Protein AF-A0A3R7RAS9-F1 (afdb_monomer_lite)

Secondary structure (DSSP, 8-state):
---S---TTHHHHHHHHHHHHHHHHHH-GGG--GGGGGGHHHHSSHHHHHHHHHHHHHHHHHS-TTSHHHHHHHHHHHHHHHHHHHHHTT------HHHHHHHHHHHTT-GGGGGGHHHHHSPPSS--HHHHHHHHHHHHHHHTT--PPPHHHHHHHHHHHHHT-

pLDDT: mean 81.03, std 13.89, range [26.84, 95.44]

Foldseek 3Di:
DPPDDDDDDVCLVVVVVVLVVVLVLLVDVVPHDPVCVVCCVQSVDPQSSVLVSQLSVLVNQLSPCPDPVSNLVSLVSNLVSVQSNCVVVVNPDRADSLLVVLVVCLVVVPLCVVVVVVSLPDDDPDHDLLSVLVSVVSVVCSVVVHRDDDPVNSVVSSVVSVVVD

Sequence (165 aa):
MLFKEYTVKNESFLANIKLKWLIDQVSKTDEMDKSLYNLKPLTDNKKTKKYLLNLLNDFSKIMNFSEKKDFLENFKKFNYNFNKIINLLNKNIRTSFKFQILYFFYINKFYEIKNYKEFISKPEKKIDTTESVFIEIFLKKCSLNITKISKVHYLFSLIKGLIKK

Radius of gyration: 17.56 Å; chains: 1; bounding box: 40×37×45 Å

Structure (mmCIF, N/CA/C/O backbone):
data_AF-A0A3R7RAS9-F1
#
_entry.id   AF-A0A3R7RAS9-F1
#
loop_
_atom_site.group_PDB
_atom_site.id
_atom_site.type_symbol
_atom_site.label_atom_id
_atom_site.label_alt_id
_atom_site.label_comp_id
_atom_site.label_asym_id
_atom_site.label_entity_id
_atom_site.label_seq_id
_atom_site.pdbx_PDB_ins_code
_atom_site.Cartn_x
_atom_site.Cartn_y
_atom_site.Cartn_z
_atom_site.occupancy
_atom_site.B_iso_or_equiv
_atom_site.auth_seq_id
_atom_site.auth_comp_id
_atom_site.auth_asym_id
_atom_site.auth_atom_id
_atom_site.pdbx_PDB_model_num
ATOM 1 N N . MET A 1 1 ? -4.607 -14.769 -6.169 1.00 32.88 1 MET A N 1
ATOM 2 C CA . MET A 1 1 ? -4.670 -15.075 -4.722 1.00 32.88 1 MET A CA 1
ATOM 3 C C . MET A 1 1 ? -3.326 -15.694 -4.325 1.00 32.88 1 MET A C 1
ATOM 5 O O . MET A 1 1 ? -3.220 -16.903 -4.270 1.00 32.88 1 MET A O 1
ATOM 9 N N . LEU A 1 2 ? -2.271 -14.878 -4.184 1.00 26.84 2 LEU A N 1
ATOM 10 C CA . LEU A 1 2 ? -0.861 -15.334 -4.218 1.00 26.84 2 LEU A CA 1
ATOM 11 C C . LEU A 1 2 ? -0.142 -15.356 -2.853 1.00 26.84 2 LEU A C 1
ATOM 13 O O . LEU A 1 2 ? 1.042 -15.657 -2.801 1.00 26.84 2 LEU A O 1
ATOM 17 N N . PHE A 1 3 ? -0.835 -15.036 -1.757 1.00 36.25 3 PHE A N 1
ATOM 18 C CA . PHE A 1 3 ? -0.187 -14.750 -0.466 1.00 36.25 3 PHE A CA 1
ATOM 19 C C . PHE A 1 3 ? -0.852 -15.433 0.731 1.00 36.25 3 PHE A C 1
ATOM 21 O O . PHE A 1 3 ? -0.831 -14.882 1.827 1.00 36.25 3 PHE A O 1
ATOM 28 N N . LYS A 1 4 ? -1.547 -16.564 0.543 1.00 34.59 4 LYS A N 1
ATOM 29 C CA . LYS A 1 4 ? -2.393 -17.070 1.630 1.00 34.59 4 LYS A CA 1
ATOM 30 C C . LYS A 1 4 ? -1.705 -17.992 2.633 1.00 34.59 4 LYS A C 1
ATOM 32 O O . LYS A 1 4 ? -2.139 -17.980 3.777 1.00 34.59 4 LYS A O 1
ATOM 37 N N . GLU A 1 5 ? -0.675 -18.747 2.280 1.00 46.53 5 GLU A N 1
ATOM 38 C CA . GLU A 1 5 ? -0.102 -19.751 3.188 1.00 46.53 5 GLU A CA 1
ATOM 39 C C . GLU A 1 5 ? 1.379 -19.945 2.840 1.00 46.53 5 GLU A C 1
ATOM 41 O O . GLU A 1 5 ? 1.632 -20.191 1.671 1.00 46.53 5 GLU A O 1
ATOM 46 N N . TYR A 1 6 ? 2.326 -19.753 3.780 1.00 36.62 6 TYR A N 1
ATOM 47 C CA . TYR A 1 6 ? 3.574 -20.540 3.965 1.00 36.62 6 TYR A CA 1
ATOM 48 C C . TYR A 1 6 ? 4.571 -19.891 4.965 1.00 36.62 6 TYR A C 1
ATOM 50 O O . TYR A 1 6 ? 5.548 -19.294 4.568 1.00 36.62 6 TYR A O 1
ATOM 58 N N . THR A 1 7 ? 4.365 -20.098 6.272 1.00 36.38 7 THR A N 1
ATOM 59 C CA . THR A 1 7 ? 5.326 -20.079 7.418 1.00 36.38 7 THR A CA 1
ATOM 60 C C . THR A 1 7 ? 6.733 -19.401 7.368 1.00 36.38 7 THR A C 1
ATOM 62 O O . THR A 1 7 ? 7.560 -19.549 6.474 1.00 36.38 7 THR A O 1
ATOM 65 N N . VAL A 1 8 ? 7.119 -18.898 8.551 1.00 48.00 8 VAL A N 1
ATOM 66 C CA . VAL A 1 8 ? 7.678 -17.567 8.885 1.00 48.00 8 VAL A CA 1
ATOM 67 C C . VAL A 1 8 ? 9.204 -17.334 8.707 1.00 48.00 8 VAL A C 1
ATOM 69 O O . VAL A 1 8 ? 9.663 -16.217 8.920 1.00 48.00 8 VAL A O 1
ATOM 72 N N . LYS A 1 9 ? 10.034 -18.306 8.290 1.00 45.69 9 LYS A N 1
ATOM 73 C CA . LYS A 1 9 ? 11.501 -18.071 8.102 1.00 45.69 9 LYS A CA 1
ATOM 74 C C . LYS A 1 9 ? 11.997 -18.123 6.653 1.00 45.69 9 LYS A C 1
ATOM 76 O O . LYS A 1 9 ? 12.869 -17.338 6.292 1.00 45.69 9 LYS A O 1
ATOM 81 N N . ASN A 1 10 ? 11.406 -18.967 5.806 1.00 50.19 10 ASN A N 1
ATOM 82 C CA . ASN A 1 10 ? 11.745 -19.026 4.377 1.00 50.19 10 ASN A CA 1
ATOM 83 C C . ASN A 1 10 ? 11.077 -17.906 3.557 1.00 50.19 10 ASN A C 1
ATOM 85 O O . ASN A 1 10 ? 11.509 -17.623 2.439 1.00 50.19 10 ASN A O 1
ATOM 89 N N . GLU A 1 11 ? 10.063 -17.228 4.110 1.00 63.44 11 GLU A N 1
ATOM 90 C CA . GLU A 1 11 ? 9.352 -16.148 3.417 1.00 63.44 11 GLU A CA 1
ATOM 91 C C . GLU A 1 11 ? 10.209 -14.910 3.192 1.00 63.44 11 GLU A C 1
ATOM 93 O O . GLU A 1 11 ? 10.127 -14.345 2.113 1.00 63.44 11 GLU A O 1
ATOM 98 N N . SER A 1 12 ? 11.047 -14.490 4.146 1.00 67.75 12 SER A N 1
ATOM 99 C CA . SER A 1 12 ? 11.834 -13.255 3.980 1.00 67.75 12 SER A CA 1
ATOM 100 C C . SER A 1 12 ? 12.845 -13.385 2.839 1.00 67.75 12 SER A C 1
ATOM 102 O O . SER A 1 12 ? 12.907 -12.537 1.948 1.00 67.75 12 SER A O 1
ATOM 104 N N . PHE A 1 13 ? 13.572 -14.505 2.794 1.00 73.12 13 PHE A N 1
ATOM 105 C CA . PHE A 1 13 ? 14.500 -14.798 1.704 1.00 73.12 13 PHE A CA 1
ATOM 106 C C . PHE A 1 13 ? 13.780 -14.896 0.353 1.00 73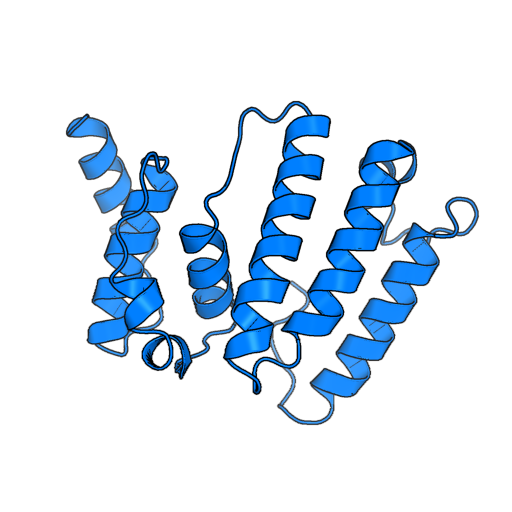.12 13 PHE A C 1
ATOM 108 O O . PHE A 1 13 ? 14.173 -14.237 -0.610 1.00 73.12 13 PHE A O 1
ATOM 115 N N . LEU A 1 14 ? 12.683 -15.657 0.286 1.00 79.81 14 LEU A N 1
ATOM 116 C CA . LEU A 1 14 ? 11.907 -15.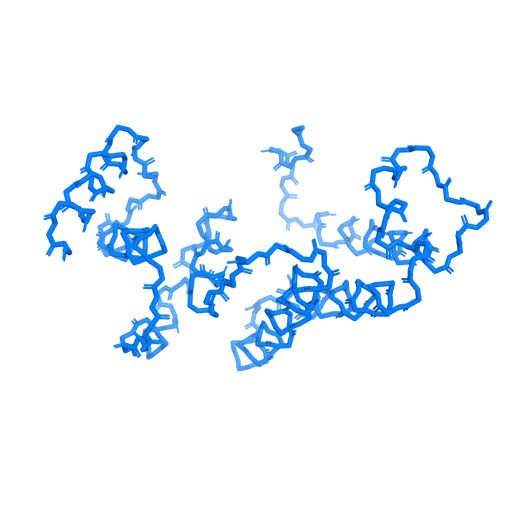801 -0.944 1.00 79.81 14 LEU A CA 1
ATOM 117 C C . LEU A 1 14 ? 11.262 -14.477 -1.383 1.00 79.81 14 LEU A C 1
ATOM 119 O O . LEU A 1 14 ? 11.212 -14.184 -2.575 1.00 79.81 14 LEU A O 1
ATOM 123 N N . ALA A 1 15 ? 10.781 -13.666 -0.444 1.00 78.88 15 ALA A N 1
ATOM 124 C CA . ALA A 1 15 ? 10.219 -12.351 -0.715 1.00 78.88 15 ALA A CA 1
ATOM 125 C C . ALA A 1 15 ? 11.295 -11.396 -1.245 1.00 78.88 15 ALA A C 1
ATOM 127 O O . ALA A 1 15 ? 11.031 -10.673 -2.202 1.00 78.88 15 ALA A O 1
ATOM 128 N N . ASN A 1 16 ? 12.518 -11.453 -0.711 1.00 82.31 16 ASN A N 1
ATOM 129 C CA . ASN A 1 16 ? 13.656 -10.691 -1.226 1.00 82.31 16 ASN A CA 1
ATOM 130 C C . ASN A 1 16 ? 14.045 -11.128 -2.646 1.00 82.31 16 ASN A C 1
ATOM 132 O O . ASN A 1 16 ? 14.273 -10.269 -3.497 1.00 82.31 16 ASN A O 1
ATOM 136 N N . ILE A 1 17 ? 14.054 -12.435 -2.940 1.00 87.12 17 ILE A N 1
ATOM 137 C CA . ILE A 1 17 ? 14.270 -12.943 -4.307 1.00 87.12 17 ILE A CA 1
ATOM 138 C C . ILE A 1 17 ? 13.179 -12.433 -5.248 1.00 87.12 17 ILE A C 1
ATOM 140 O O . ILE A 1 17 ? 13.486 -11.886 -6.304 1.00 87.12 17 ILE A O 1
ATOM 144 N N . LYS A 1 18 ? 11.905 -12.581 -4.866 1.00 88.88 18 LYS A N 1
ATOM 145 C CA . LYS A 1 18 ? 10.763 -12.137 -5.678 1.00 88.88 18 LYS A CA 1
ATOM 146 C C . LYS A 1 18 ? 10.789 -10.630 -5.920 1.00 88.88 18 LYS A C 1
ATOM 148 O O . LYS A 1 18 ? 10.485 -10.191 -7.024 1.00 88.88 18 LYS A O 1
ATOM 153 N N . LEU A 1 19 ? 11.167 -9.846 -4.913 1.00 89.94 19 LEU A N 1
ATOM 154 C CA . LEU A 1 19 ? 11.292 -8.399 -5.030 1.00 89.94 19 LEU A CA 1
ATOM 155 C C . LEU A 1 19 ? 12.439 -8.008 -5.961 1.00 89.94 19 LEU A C 1
ATOM 157 O O . LEU A 1 19 ? 12.244 -7.160 -6.826 1.00 89.94 19 LEU A O 1
ATOM 161 N N . LYS A 1 20 ? 13.605 -8.652 -5.826 1.00 90.75 20 LYS A N 1
ATOM 162 C CA . LYS A 1 20 ? 14.739 -8.445 -6.732 1.00 90.75 20 LYS A CA 1
ATOM 163 C C . LYS A 1 20 ? 14.356 -8.776 -8.172 1.00 90.75 20 LYS A C 1
ATOM 165 O O . LYS A 1 20 ? 14.540 -7.944 -9.051 1.00 90.75 20 LYS A O 1
ATOM 170 N N . TRP A 1 21 ? 13.735 -9.935 -8.385 1.00 92.44 21 TRP A N 1
ATOM 171 C CA . TRP A 1 21 ? 13.220 -10.330 -9.693 1.00 92.44 21 TRP A CA 1
ATOM 172 C C . TRP A 1 21 ? 12.242 -9.288 -10.250 1.00 92.44 21 TRP A C 1
ATOM 174 O O . TRP A 1 21 ? 12.389 -8.862 -11.388 1.00 92.44 21 TRP A O 1
ATOM 184 N N . LEU A 1 22 ? 11.295 -8.797 -9.445 1.00 91.62 22 LEU A N 1
ATOM 185 C CA . LEU A 1 22 ? 10.349 -7.768 -9.883 1.00 91.62 22 LEU A CA 1
ATOM 186 C C . LEU A 1 22 ? 11.041 -6.443 -10.250 1.00 91.62 22 LEU A C 1
ATOM 188 O O . LEU A 1 22 ? 10.655 -5.804 -11.227 1.00 91.62 22 LEU A O 1
ATOM 192 N N . ILE A 1 23 ? 12.066 -6.031 -9.498 1.00 92.62 23 ILE A N 1
ATOM 193 C CA . ILE A 1 23 ? 12.879 -4.849 -9.821 1.00 92.62 23 ILE A CA 1
ATOM 194 C C . ILE A 1 23 ? 13.586 -5.037 -11.167 1.00 92.62 23 ILE A C 1
ATOM 196 O O . ILE A 1 23 ? 13.559 -4.120 -11.992 1.00 92.62 23 ILE A O 1
ATOM 200 N N . ASP A 1 24 ? 14.167 -6.212 -11.415 1.00 91.62 24 ASP A N 1
ATOM 201 C CA . ASP A 1 24 ? 14.841 -6.528 -12.678 1.00 91.62 24 ASP A CA 1
ATOM 202 C C . ASP A 1 24 ? 13.856 -6.467 -13.858 1.00 91.62 24 ASP A C 1
ATOM 204 O O . ASP A 1 24 ? 14.135 -5.817 -14.868 1.00 91.62 24 ASP A O 1
ATOM 208 N N . GLN A 1 25 ? 12.665 -7.050 -13.690 1.00 91.31 25 GLN A N 1
ATOM 209 C CA . GLN A 1 25 ? 11.589 -7.047 -14.688 1.00 91.31 25 GLN A CA 1
ATOM 210 C C . GLN A 1 25 ? 11.080 -5.634 -15.007 1.00 91.31 25 GLN A C 1
ATOM 212 O O . GLN A 1 25 ? 10.899 -5.275 -16.166 1.00 9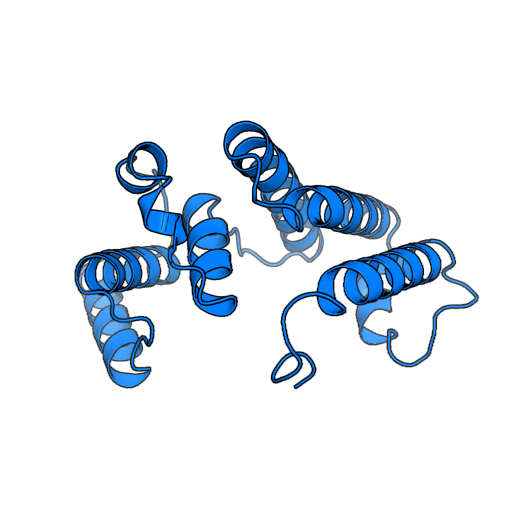1.31 25 GLN A O 1
ATOM 217 N N . VAL A 1 26 ? 10.889 -4.790 -13.991 1.00 90.94 26 VAL A N 1
ATOM 218 C CA . VAL A 1 26 ? 10.479 -3.389 -14.194 1.00 90.94 26 VAL A CA 1
ATOM 219 C C . VAL A 1 26 ? 11.602 -2.572 -14.845 1.00 90.94 26 VAL A C 1
ATOM 221 O O . VAL A 1 26 ? 11.337 -1.644 -15.617 1.00 90.94 26 VAL A O 1
ATOM 224 N N . SER A 1 27 ? 12.862 -2.897 -14.550 1.00 88.06 27 SER A N 1
ATOM 225 C CA . SER A 1 27 ? 14.029 -2.192 -15.088 1.00 88.06 27 SER A CA 1
ATOM 226 C C . SER A 1 27 ? 14.243 -2.485 -16.574 1.00 88.06 27 SER A C 1
ATOM 228 O O . SER A 1 27 ? 14.519 -1.546 -17.328 1.00 88.06 27 SER A O 1
ATOM 230 N N . LYS A 1 28 ? 14.031 -3.732 -17.011 1.00 83.62 28 LYS A N 1
ATOM 231 C CA . LYS A 1 28 ? 14.214 -4.195 -18.396 1.00 83.62 28 LYS A CA 1
ATOM 232 C C . LYS A 1 28 ? 12.869 -4.363 -19.113 1.00 83.62 28 LYS A C 1
ATOM 234 O O . LYS A 1 28 ? 12.259 -5.424 -19.080 1.00 83.62 28 LYS A O 1
ATOM 239 N N . THR A 1 29 ? 12.397 -3.307 -19.771 1.00 66.25 29 THR A N 1
ATOM 240 C CA . THR A 1 29 ? 11.076 -3.287 -20.433 1.00 66.25 29 THR A CA 1
ATOM 241 C C . THR A 1 29 ? 10.950 -4.265 -21.600 1.00 66.25 29 THR A C 1
ATOM 243 O O . THR A 1 29 ? 9.859 -4.776 -21.840 1.00 66.25 29 THR A O 1
ATOM 246 N N . ASP A 1 30 ? 12.055 -4.565 -22.279 1.00 71.38 30 ASP A N 1
ATOM 247 C CA . ASP A 1 30 ? 12.049 -5.357 -23.516 1.00 71.38 30 ASP A CA 1
ATOM 248 C C . ASP A 1 30 ? 11.975 -6.872 -23.244 1.00 71.38 30 ASP A C 1
ATOM 250 O O . ASP A 1 30 ? 11.611 -7.654 -24.117 1.00 71.38 30 ASP A O 1
ATOM 254 N N . GLU A 1 31 ? 12.251 -7.280 -22.002 1.00 75.88 31 GLU A N 1
ATOM 255 C CA . GLU A 1 31 ? 12.298 -8.675 -21.544 1.00 75.88 31 GLU A CA 1
ATOM 256 C C . GLU A 1 31 ? 11.229 -8.972 -20.482 1.00 75.88 31 GLU A C 1
ATOM 258 O O . GLU A 1 31 ? 11.322 -9.971 -19.766 1.00 75.88 31 GLU A O 1
ATOM 263 N N . MET A 1 32 ? 10.224 -8.098 -20.336 1.00 85.50 32 MET A N 1
ATOM 264 C CA . MET A 1 32 ? 9.249 -8.256 -19.262 1.00 85.50 32 MET A CA 1
ATOM 265 C C . MET A 1 32 ? 8.451 -9.553 -19.431 1.00 85.50 32 MET A C 1
ATOM 267 O O . MET A 1 32 ? 7.882 -9.837 -20.489 1.00 85.50 32 MET A O 1
ATOM 271 N N . ASP A 1 33 ? 8.378 -10.323 -18.354 1.00 88.94 33 ASP A N 1
ATOM 272 C CA . ASP A 1 33 ? 7.621 -11.559 -18.272 1.00 88.94 33 ASP A CA 1
ATOM 273 C C . ASP A 1 33 ? 6.128 -11.295 -18.530 1.00 88.94 33 ASP A C 1
ATOM 275 O O . ASP A 1 33 ? 5.551 -10.299 -18.075 1.00 88.94 33 ASP A O 1
ATOM 279 N N . LYS A 1 34 ? 5.476 -12.213 -19.254 1.00 88.25 34 LYS A N 1
ATOM 280 C CA . LYS A 1 34 ? 4.053 -12.112 -19.624 1.00 88.25 34 LYS A CA 1
ATOM 281 C C . LYS A 1 34 ? 3.138 -11.944 -18.411 1.00 88.25 34 LYS A C 1
ATOM 283 O O . LYS A 1 34 ? 2.127 -11.247 -18.503 1.00 88.25 34 LYS A O 1
ATOM 288 N N . SER A 1 35 ? 3.493 -12.539 -17.273 1.00 87.94 35 SER A N 1
ATOM 289 C CA . SER A 1 35 ? 2.736 -12.426 -16.020 1.00 87.94 35 SER A CA 1
ATOM 290 C C . SER A 1 35 ? 2.675 -10.999 -15.460 1.00 87.94 35 SER A C 1
ATOM 292 O O . SER A 1 35 ? 1.775 -10.691 -14.677 1.00 87.94 35 SER A O 1
ATOM 294 N N . LEU A 1 36 ? 3.579 -10.116 -15.897 1.00 88.94 36 LEU A N 1
ATOM 295 C CA . LEU A 1 36 ? 3.683 -8.722 -15.465 1.00 88.94 36 LEU A CA 1
ATOM 296 C C . LEU A 1 36 ? 3.152 -7.727 -16.504 1.00 88.94 36 LEU A C 1
ATOM 298 O O . LEU A 1 36 ? 3.310 -6.520 -16.341 1.00 88.94 36 LEU A O 1
ATOM 302 N N . TYR A 1 37 ? 2.490 -8.182 -17.572 1.00 89.06 37 TYR A N 1
ATOM 303 C CA . TYR A 1 37 ? 1.989 -7.288 -18.629 1.00 89.06 37 TYR A CA 1
ATOM 304 C C . TYR A 1 37 ? 0.963 -6.260 -18.146 1.00 89.06 37 TYR A C 1
ATOM 306 O O . TYR A 1 37 ? 0.849 -5.181 -18.723 1.00 89.06 37 TYR A O 1
ATOM 314 N N . ASN A 1 38 ? 0.277 -6.537 -17.043 1.00 87.38 38 ASN A N 1
ATOM 315 C CA . ASN A 1 38 ? -0.572 -5.571 -16.350 1.00 87.38 38 ASN A CA 1
ATOM 316 C C . ASN A 1 38 ? 0.201 -4.362 -15.781 1.00 87.38 38 ASN A C 1
ATOM 318 O O . ASN A 1 38 ? -0.416 -3.336 -15.493 1.00 87.38 38 ASN A O 1
ATOM 322 N N . LEU A 1 39 ? 1.527 -4.453 -15.638 1.00 88.88 39 LEU A N 1
ATOM 323 C CA . LEU A 1 39 ? 2.398 -3.345 -15.248 1.00 88.88 39 LEU A CA 1
ATOM 324 C C . LEU A 1 39 ? 2.866 -2.497 -16.438 1.00 88.88 39 LEU A C 1
ATOM 326 O O . LEU A 1 39 ? 3.366 -1.402 -16.187 1.00 88.88 39 LEU A O 1
ATOM 330 N N . LYS A 1 40 ? 2.658 -2.919 -17.699 1.00 88.62 40 LYS A N 1
ATOM 331 C CA . LYS A 1 40 ? 3.081 -2.153 -18.895 1.00 88.62 40 LYS A CA 1
ATOM 332 C C . LYS A 1 40 ? 2.699 -0.671 -18.848 1.00 88.62 40 LYS A C 1
ATOM 334 O O . LYS A 1 40 ? 3.584 0.166 -19.007 1.00 88.62 40 LYS A O 1
ATOM 339 N N . PRO A 1 41 ? 1.452 -0.296 -18.491 1.00 87.62 41 PRO A N 1
ATOM 340 C CA . PRO A 1 41 ? 1.076 1.117 -18.401 1.00 87.62 41 PRO A CA 1
ATOM 341 C C . PRO A 1 41 ? 1.941 1.932 -17.425 1.00 87.62 41 PRO A C 1
ATOM 343 O O . PRO A 1 41 ? 2.102 3.139 -17.589 1.00 87.62 41 PRO A O 1
ATOM 346 N N . LEU A 1 42 ? 2.498 1.281 -16.397 1.00 89.75 42 LEU A N 1
ATOM 347 C CA . LEU A 1 42 ? 3.405 1.893 -15.430 1.00 89.75 42 LEU A CA 1
ATOM 348 C C . LEU A 1 42 ? 4.856 1.902 -15.913 1.00 89.75 42 LEU A C 1
ATOM 350 O O . LEU A 1 42 ? 5.578 2.845 -15.586 1.00 89.75 42 LEU A O 1
ATOM 354 N N . THR A 1 43 ? 5.295 0.876 -16.642 1.00 90.44 43 THR A N 1
ATOM 355 C CA . THR A 1 43 ? 6.689 0.725 -17.084 1.00 90.44 43 THR A CA 1
ATOM 356 C C . THR A 1 43 ? 7.000 1.483 -18.370 1.00 90.44 43 THR A C 1
ATOM 358 O O . THR A 1 43 ? 8.121 1.968 -18.518 1.00 90.44 43 THR A O 1
ATOM 361 N N . ASP A 1 44 ? 6.022 1.637 -19.264 1.00 89.00 44 ASP A N 1
ATOM 362 C CA . ASP A 1 44 ? 6.200 2.291 -20.568 1.00 89.00 44 ASP A CA 1
ATOM 363 C C . ASP A 1 44 ? 6.355 3.813 -20.416 1.00 89.00 44 ASP A C 1
ATOM 365 O O . ASP A 1 44 ? 7.052 4.477 -21.185 1.00 89.00 44 ASP A O 1
ATOM 369 N N . ASN A 1 45 ? 5.765 4.390 -19.366 1.00 90.44 45 ASN A N 1
ATOM 370 C CA . ASN A 1 45 ? 5.966 5.790 -19.021 1.00 90.44 45 ASN A CA 1
ATOM 371 C C . ASN A 1 45 ? 7.182 5.967 -18.092 1.00 90.44 45 ASN A C 1
ATOM 373 O O . ASN A 1 45 ? 7.225 5.495 -16.955 1.00 90.44 45 ASN A O 1
ATOM 377 N N . LYS A 1 46 ? 8.174 6.742 -18.554 1.00 91.56 46 LYS A N 1
ATOM 378 C CA . LYS A 1 46 ? 9.442 6.984 -17.838 1.00 91.56 46 LYS A CA 1
ATOM 379 C C . LYS A 1 46 ? 9.259 7.534 -16.416 1.00 91.56 46 LYS A C 1
ATOM 381 O O . LYS A 1 46 ? 10.027 7.183 -15.518 1.00 91.56 46 LYS A O 1
ATOM 386 N N . LYS A 1 47 ? 8.267 8.406 -16.188 1.00 93.50 47 LYS A N 1
ATOM 387 C CA . LYS A 1 47 ? 8.016 9.004 -14.865 1.00 93.50 47 LYS A CA 1
ATOM 388 C C . LYS A 1 47 ? 7.395 7.983 -13.914 1.00 93.50 47 LYS A C 1
ATOM 390 O O . LYS A 1 47 ? 7.885 7.840 -12.796 1.00 93.50 47 LYS A O 1
ATOM 395 N N . THR A 1 48 ? 6.359 7.263 -14.343 1.00 92.75 48 THR A N 1
ATOM 396 C CA . THR A 1 48 ? 5.725 6.223 -13.513 1.00 92.75 48 THR A CA 1
ATOM 397 C C . THR A 1 48 ? 6.681 5.069 -13.239 1.00 92.75 48 THR A C 1
ATOM 399 O O . THR A 1 48 ? 6.750 4.633 -12.094 1.00 92.75 48 THR A O 1
ATOM 402 N N . LYS A 1 49 ? 7.502 4.661 -14.218 1.00 93.69 49 LYS A N 1
ATOM 403 C CA . LYS A 1 49 ? 8.544 3.637 -14.047 1.00 93.69 49 LYS A CA 1
ATOM 404 C C . LYS A 1 49 ? 9.542 4.022 -12.960 1.00 93.69 49 LYS A C 1
ATOM 406 O O . LYS A 1 49 ? 9.821 3.221 -12.072 1.00 93.69 49 LYS A O 1
ATOM 411 N N . LYS A 1 50 ? 10.030 5.269 -12.972 1.00 95.25 50 LYS A N 1
ATOM 412 C CA . LYS A 1 50 ? 10.920 5.791 -11.920 1.00 95.25 50 LYS A CA 1
ATOM 413 C C . LYS A 1 50 ? 10.279 5.688 -10.534 1.00 95.25 50 LYS A C 1
ATOM 415 O O . LYS A 1 50 ? 10.919 5.220 -9.596 1.00 95.25 50 LYS A O 1
ATOM 420 N N . TYR A 1 51 ? 9.027 6.122 -10.394 1.00 95.44 51 TYR A N 1
ATOM 421 C CA . TYR A 1 51 ? 8.332 6.048 -9.108 1.00 95.44 51 TYR A CA 1
ATOM 422 C C . TYR A 1 51 ? 8.021 4.609 -8.684 1.00 95.44 51 TYR A C 1
ATOM 424 O O . TYR A 1 51 ? 8.091 4.322 -7.494 1.00 95.44 51 TYR A O 1
ATOM 432 N N . LEU A 1 52 ? 7.739 3.704 -9.626 1.00 94.75 52 LEU A N 1
ATOM 433 C CA . LEU A 1 52 ? 7.536 2.280 -9.355 1.00 94.75 52 LEU A CA 1
ATOM 434 C C . LEU A 1 52 ? 8.818 1.621 -8.833 1.00 94.75 52 LEU A C 1
ATOM 436 O O . LEU A 1 52 ? 8.771 0.941 -7.816 1.00 94.75 52 LEU A O 1
ATOM 440 N N . LEU A 1 53 ? 9.968 1.878 -9.460 1.00 94.75 53 LEU A N 1
ATOM 441 C CA . LEU A 1 53 ? 11.259 1.383 -8.967 1.00 94.75 53 LEU A CA 1
ATOM 442 C C . LEU A 1 53 ? 11.574 1.918 -7.566 1.00 94.75 53 LEU A C 1
ATOM 444 O O . LEU A 1 53 ? 11.959 1.154 -6.684 1.00 94.75 53 LEU A O 1
ATOM 448 N N . ASN A 1 54 ? 11.345 3.212 -7.328 1.00 95.19 54 ASN A N 1
ATOM 449 C CA . ASN A 1 54 ? 11.505 3.789 -5.994 1.00 95.19 54 ASN A CA 1
ATOM 450 C C . ASN A 1 54 ? 10.558 3.143 -4.973 1.00 95.19 54 ASN A C 1
ATOM 452 O O . ASN A 1 54 ? 10.981 2.854 -3.860 1.00 95.19 54 ASN A O 1
ATOM 456 N N . LEU A 1 55 ? 9.306 2.876 -5.354 1.00 94.12 55 LEU A N 1
ATOM 457 C CA . LEU A 1 55 ? 8.326 2.209 -4.500 1.00 94.12 55 LEU A CA 1
ATOM 458 C C . LEU A 1 55 ? 8.789 0.799 -4.102 1.00 94.12 55 LEU A C 1
ATOM 460 O O . LEU A 1 55 ? 8.678 0.436 -2.934 1.00 94.12 55 LEU A O 1
ATOM 464 N N . LEU A 1 56 ? 9.330 0.021 -5.046 1.00 92.81 56 LEU A N 1
ATOM 465 C CA . LEU A 1 56 ? 9.875 -1.317 -4.785 1.00 92.81 56 LEU A CA 1
ATOM 466 C C . LEU A 1 56 ? 11.112 -1.264 -3.872 1.00 92.81 56 LEU A C 1
ATOM 468 O O . LEU A 1 56 ? 11.236 -2.072 -2.953 1.00 92.81 56 LEU A O 1
ATOM 472 N N . ASN A 1 57 ? 11.983 -0.273 -4.070 1.00 91.31 57 ASN A N 1
ATOM 473 C CA . ASN A 1 57 ? 13.147 -0.038 -3.211 1.00 91.31 57 ASN A CA 1
ATOM 474 C C . ASN A 1 57 ? 12.763 0.435 -1.801 1.00 91.31 57 ASN A C 1
ATOM 476 O O . ASN A 1 57 ? 13.445 0.118 -0.830 1.00 91.31 57 ASN A O 1
ATOM 480 N N . ASP A 1 58 ? 11.693 1.214 -1.658 1.00 90.69 58 ASP A N 1
ATOM 481 C CA . ASP A 1 58 ? 11.166 1.572 -0.341 1.00 90.69 58 ASP A CA 1
ATOM 482 C C . ASP A 1 58 ? 10.501 0.357 0.319 1.00 90.69 58 ASP A C 1
ATOM 484 O O . ASP A 1 58 ? 10.652 0.152 1.524 1.00 90.69 58 ASP A O 1
ATOM 488 N N . PHE A 1 59 ? 9.826 -0.487 -0.471 1.00 87.88 59 PHE A N 1
ATOM 489 C CA . PHE A 1 59 ? 9.210 -1.723 0.006 1.00 87.88 59 PHE A CA 1
ATOM 490 C C . PHE A 1 59 ? 10.242 -2.683 0.619 1.00 87.88 59 PHE A C 1
ATOM 492 O O . PHE A 1 59 ? 10.004 -3.235 1.695 1.00 87.88 59 PHE A O 1
ATOM 499 N N . SER A 1 60 ? 11.423 -2.824 0.004 1.00 85.25 60 SER A N 1
ATOM 500 C CA . SER A 1 60 ? 12.497 -3.680 0.536 1.00 85.25 60 SER A CA 1
ATOM 501 C C . SER A 1 60 ? 12.945 -3.265 1.941 1.00 85.25 60 SER A C 1
ATOM 503 O O . SER A 1 60 ? 13.339 -4.111 2.738 1.00 85.25 60 SER A O 1
ATOM 505 N N . LYS A 1 61 ? 12.859 -1.969 2.260 1.00 82.88 61 LYS A N 1
ATOM 506 C CA . LYS A 1 61 ? 13.271 -1.401 3.552 1.00 82.88 61 LYS A CA 1
ATOM 507 C C . LYS A 1 61 ? 12.201 -1.524 4.631 1.00 82.88 61 LYS A C 1
ATOM 509 O O . LYS A 1 61 ? 12.533 -1.488 5.808 1.00 82.88 61 LYS A O 1
ATOM 514 N N . ILE A 1 62 ? 10.928 -1.659 4.253 1.00 80.38 62 ILE A N 1
ATOM 515 C CA . ILE A 1 62 ? 9.825 -1.846 5.213 1.00 80.38 62 ILE A CA 1
ATOM 516 C C . ILE A 1 62 ? 9.484 -3.320 5.453 1.00 80.38 62 ILE A C 1
ATOM 518 O O . ILE A 1 62 ? 8.785 -3.621 6.418 1.00 80.38 62 ILE A O 1
ATOM 522 N N . MET A 1 63 ? 9.975 -4.239 4.612 1.00 70.94 63 MET A N 1
ATOM 523 C CA . MET A 1 63 ? 9.797 -5.682 4.820 1.00 70.94 63 MET A CA 1
ATOM 524 C C . MET A 1 63 ? 10.473 -6.188 6.101 1.00 70.94 63 MET A C 1
ATOM 526 O O . MET A 1 63 ? 10.022 -7.182 6.663 1.00 70.94 63 MET A O 1
ATOM 530 N N . ASN A 1 64 ? 11.502 -5.491 6.595 1.00 66.50 64 ASN A N 1
ATOM 531 C CA . ASN A 1 64 ? 12.130 -5.766 7.884 1.00 66.50 64 ASN A CA 1
ATOM 532 C C . ASN A 1 64 ? 11.657 -4.752 8.945 1.00 66.50 64 ASN A C 1
ATOM 534 O O . ASN A 1 64 ? 12.340 -3.782 9.259 1.00 66.50 64 ASN A O 1
ATOM 538 N N . PHE A 1 65 ? 10.439 -4.938 9.459 1.00 64.75 65 PHE A N 1
ATOM 539 C CA . PHE A 1 65 ? 9.755 -3.989 10.356 1.00 64.75 65 PHE A CA 1
ATOM 540 C C . PHE A 1 65 ? 10.210 -4.053 11.829 1.00 64.75 65 PHE A C 1
ATOM 542 O O . PHE A 1 65 ? 9.618 -3.381 12.677 1.00 64.75 65 PHE A O 1
ATOM 549 N N . SER A 1 66 ? 11.253 -4.830 12.148 1.00 59.94 66 SER A N 1
ATOM 550 C CA . SER A 1 66 ? 11.807 -4.948 13.505 1.00 59.94 66 SER A CA 1
ATOM 551 C C . SER A 1 66 ? 12.413 -3.637 14.026 1.00 59.94 66 SER A C 1
ATOM 553 O O . SER A 1 66 ? 12.428 -3.399 15.234 1.00 59.94 66 SER A O 1
ATOM 555 N N . GLU A 1 67 ? 12.859 -2.747 13.134 1.00 63.31 67 GLU A N 1
ATOM 556 C CA . GLU A 1 67 ? 13.441 -1.444 13.477 1.00 63.31 67 GLU A CA 1
ATOM 557 C C . GLU A 1 67 ? 12.403 -0.314 13.341 1.00 63.31 67 GLU A C 1
ATOM 559 O O . GLU A 1 67 ? 12.182 0.272 12.280 1.00 63.31 67 GLU A O 1
ATOM 564 N N . LYS A 1 68 ? 11.732 0.002 14.458 1.00 65.69 68 LYS A N 1
ATOM 565 C CA . LYS A 1 68 ? 10.545 0.884 14.506 1.00 65.69 68 LYS A CA 1
ATOM 566 C C . LYS A 1 68 ? 10.752 2.295 13.942 1.00 65.69 68 LYS A C 1
ATOM 568 O O . LYS A 1 68 ? 9.819 2.859 13.367 1.00 65.69 68 LYS A O 1
ATOM 573 N N . LYS A 1 69 ? 11.923 2.901 14.172 1.00 67.00 69 LYS A N 1
ATOM 574 C CA . LYS A 1 69 ? 12.191 4.295 13.772 1.00 67.00 69 LYS A CA 1
ATOM 575 C C . LYS A 1 69 ? 12.342 4.395 12.254 1.00 67.00 69 LYS A C 1
ATOM 577 O O . LYS A 1 69 ? 11.673 5.212 11.621 1.00 67.00 69 LYS A O 1
ATOM 582 N N . ASP A 1 70 ? 13.105 3.472 11.686 1.00 76.38 70 ASP A N 1
ATOM 583 C CA . ASP A 1 70 ? 13.369 3.399 10.254 1.00 76.38 70 ASP A CA 1
ATOM 584 C C . ASP A 1 70 ? 12.118 2.965 9.484 1.00 76.38 70 ASP A C 1
ATOM 586 O O . ASP A 1 70 ? 11.858 3.465 8.387 1.00 76.38 70 ASP A O 1
ATOM 590 N N . PHE A 1 71 ? 11.269 2.124 10.086 1.00 83.31 71 PHE A N 1
ATOM 591 C CA . PHE A 1 71 ? 10.006 1.701 9.484 1.00 83.31 71 PHE A CA 1
ATOM 592 C C . PHE A 1 71 ? 9.102 2.883 9.105 1.00 83.31 71 PHE A C 1
ATOM 594 O O . PHE A 1 71 ? 8.704 2.997 7.946 1.00 83.31 71 PHE A O 1
ATOM 601 N N . LEU A 1 72 ? 8.781 3.787 10.043 1.00 85.81 72 LEU A N 1
ATOM 602 C CA . LEU A 1 72 ? 7.852 4.894 9.763 1.00 85.81 72 LEU A CA 1
ATOM 603 C C . LEU A 1 72 ? 8.398 5.855 8.702 1.00 85.81 72 LEU A C 1
ATOM 605 O O . LEU A 1 72 ? 7.636 6.348 7.869 1.00 85.81 72 LEU A O 1
ATOM 609 N N . GLU A 1 73 ? 9.699 6.140 8.722 1.00 86.56 73 GLU A N 1
ATOM 610 C CA . GLU A 1 73 ? 10.331 7.017 7.733 1.00 86.56 73 GLU A CA 1
ATOM 611 C C . GLU A 1 73 ? 10.373 6.382 6.342 1.00 86.56 73 GLU A C 1
ATOM 613 O O . GLU A 1 73 ? 10.018 7.035 5.354 1.00 86.56 73 GLU A O 1
ATOM 618 N N . ASN A 1 74 ? 10.729 5.101 6.254 1.00 87.69 74 ASN A N 1
ATOM 619 C CA . ASN A 1 74 ? 10.713 4.359 4.996 1.00 87.69 74 ASN A CA 1
ATOM 620 C C . ASN A 1 74 ? 9.286 4.225 4.449 1.00 87.69 74 ASN A C 1
ATOM 622 O O . ASN A 1 74 ? 9.057 4.424 3.255 1.00 87.69 74 ASN A O 1
ATOM 626 N N . PHE A 1 75 ? 8.292 4.022 5.317 1.00 90.00 75 PHE A N 1
ATOM 627 C CA . PHE A 1 75 ? 6.895 3.956 4.897 1.00 90.00 75 PHE A CA 1
ATOM 628 C C . PHE A 1 75 ? 6.370 5.314 4.399 1.00 90.00 75 PHE A C 1
ATOM 630 O O . PHE A 1 75 ? 5.555 5.368 3.477 1.00 90.00 75 PHE A O 1
ATOM 637 N N . LYS A 1 76 ? 6.849 6.447 4.939 1.00 90.06 76 LYS A N 1
ATOM 638 C CA . LYS A 1 76 ? 6.509 7.773 4.381 1.00 90.06 76 LYS A CA 1
ATOM 639 C C . LYS A 1 76 ? 6.984 7.908 2.935 1.00 90.06 76 LYS A C 1
ATOM 641 O O . LYS A 1 76 ? 6.232 8.423 2.106 1.00 90.06 76 LYS A O 1
ATOM 646 N N . LYS A 1 77 ? 8.203 7.444 2.63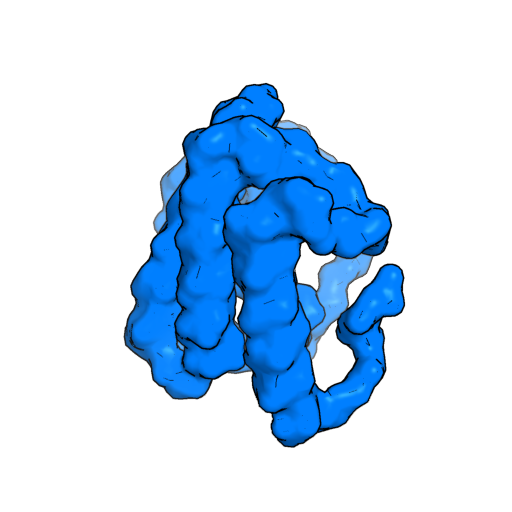4 1.00 92.88 77 LYS A N 1
ATOM 647 C CA . LYS A 1 77 ? 8.762 7.437 1.269 1.00 92.88 77 LYS A CA 1
ATOM 648 C C . LYS A 1 77 ? 7.945 6.525 0.351 1.00 92.88 77 LYS A C 1
ATOM 650 O O . LYS A 1 77 ? 7.513 6.977 -0.711 1.00 92.88 77 LYS A O 1
ATOM 655 N N . PHE A 1 78 ? 7.596 5.331 0.835 1.00 93.38 78 PHE A N 1
ATOM 656 C CA . PHE A 1 78 ? 6.694 4.410 0.142 1.00 93.38 78 PHE A CA 1
ATOM 657 C C . PHE A 1 78 ? 5.359 5.087 -0.224 1.00 93.38 78 PHE A C 1
ATOM 659 O O . PHE A 1 78 ? 4.997 5.162 -1.398 1.00 93.38 78 PHE A O 1
ATOM 666 N N . ASN A 1 79 ? 4.657 5.675 0.751 1.00 92.31 79 ASN A N 1
ATOM 667 C CA . ASN A 1 79 ? 3.367 6.335 0.518 1.00 92.31 79 ASN A CA 1
ATOM 668 C C . ASN A 1 79 ? 3.481 7.555 -0.418 1.00 92.31 79 ASN A C 1
ATOM 670 O O . ASN A 1 79 ? 2.561 7.848 -1.187 1.00 92.31 79 ASN A O 1
ATOM 674 N N . TYR A 1 80 ? 4.602 8.281 -0.375 1.00 93.69 80 TYR A N 1
ATOM 675 C CA . TYR A 1 80 ? 4.871 9.368 -1.315 1.00 93.69 80 TYR A CA 1
ATOM 676 C C . TYR A 1 80 ? 4.976 8.849 -2.754 1.00 93.69 80 TYR A C 1
ATOM 678 O O . TYR A 1 80 ? 4.276 9.353 -3.636 1.00 93.69 80 TYR A O 1
ATOM 686 N N . ASN A 1 81 ? 5.809 7.831 -2.990 1.00 94.31 81 ASN A N 1
ATOM 687 C CA . ASN A 1 81 ? 5.998 7.250 -4.319 1.00 94.31 81 ASN A CA 1
ATOM 688 C C . ASN A 1 81 ? 4.702 6.617 -4.843 1.00 94.31 81 ASN A C 1
ATOM 690 O O . ASN A 1 81 ? 4.358 6.816 -6.009 1.00 94.31 81 ASN A O 1
ATOM 694 N N . PHE A 1 82 ? 3.924 5.969 -3.972 1.00 93.00 82 PHE A N 1
ATOM 695 C CA . PHE A 1 82 ? 2.608 5.437 -4.318 1.00 93.00 82 PHE A CA 1
ATOM 696 C C . PHE A 1 82 ? 1.673 6.543 -4.818 1.00 93.00 82 PHE A C 1
ATOM 698 O O . PHE A 1 82 ? 1.164 6.474 -5.934 1.00 93.00 82 PHE A O 1
ATOM 705 N N . ASN A 1 83 ? 1.495 7.610 -4.034 1.00 91.25 83 ASN A N 1
ATOM 706 C CA . ASN A 1 83 ? 0.616 8.717 -4.415 1.00 91.25 83 ASN A CA 1
ATOM 707 C C . ASN A 1 83 ? 1.099 9.438 -5.684 1.00 91.25 83 ASN A C 1
ATOM 709 O O . ASN A 1 83 ? 0.279 9.918 -6.465 1.00 91.25 83 ASN A O 1
ATOM 713 N N . LYS A 1 84 ? 2.414 9.495 -5.937 1.00 93.56 84 LYS A N 1
ATOM 714 C CA . LYS A 1 84 ? 2.949 10.016 -7.204 1.00 93.56 84 LYS A CA 1
ATOM 715 C C . LYS A 1 84 ? 2.530 9.166 -8.400 1.00 93.56 84 LYS A C 1
ATOM 717 O O . LYS A 1 84 ? 2.143 9.742 -9.412 1.00 93.56 84 LYS A O 1
ATOM 722 N N . ILE A 1 85 ? 2.552 7.838 -8.280 1.00 92.12 85 ILE A N 1
ATOM 723 C CA . ILE A 1 85 ? 2.058 6.937 -9.332 1.00 92.12 85 ILE A CA 1
ATOM 724 C C . ILE A 1 85 ? 0.562 7.164 -9.567 1.00 92.12 85 ILE A C 1
ATOM 726 O O . ILE A 1 85 ? 0.157 7.366 -10.707 1.00 92.12 85 ILE A O 1
ATOM 730 N N . ILE A 1 86 ? -0.252 7.186 -8.507 1.00 89.25 86 ILE A N 1
ATOM 731 C CA . ILE A 1 86 ? -1.709 7.360 -8.626 1.00 89.25 86 ILE A CA 1
ATOM 732 C C . ILE A 1 86 ? -2.069 8.693 -9.297 1.00 89.25 86 ILE A C 1
ATOM 734 O O . ILE A 1 86 ? -2.875 8.703 -10.228 1.00 89.25 86 ILE A O 1
ATOM 738 N N . ASN A 1 87 ? -1.409 9.786 -8.902 1.00 89.12 87 ASN A N 1
ATOM 739 C CA . ASN A 1 87 ? -1.609 11.096 -9.521 1.00 89.12 87 ASN A CA 1
ATOM 740 C C . ASN A 1 87 ? -1.219 11.104 -11.008 1.00 89.12 87 ASN A C 1
ATOM 742 O O . ASN A 1 87 ? -1.916 11.707 -11.814 1.00 89.12 87 ASN A O 1
ATOM 746 N N . LEU A 1 88 ? -0.121 10.438 -11.386 1.00 89.56 88 LEU A N 1
ATOM 747 C CA . LEU A 1 88 ? 0.308 10.341 -12.789 1.00 89.56 88 LEU A CA 1
ATOM 748 C C . LEU A 1 88 ? -0.643 9.501 -13.648 1.00 89.56 88 LEU A C 1
ATOM 750 O O . LEU A 1 88 ? -0.712 9.708 -14.854 1.00 89.56 88 LEU A O 1
ATOM 754 N N . LEU A 1 89 ? -1.382 8.576 -13.035 1.00 86.75 89 LEU A N 1
ATOM 755 C CA . LEU A 1 89 ? -2.438 7.811 -13.695 1.00 86.75 89 LEU A CA 1
ATOM 756 C C . LEU A 1 89 ? -3.765 8.583 -13.803 1.00 86.75 89 LEU A C 1
ATOM 758 O O . LEU A 1 89 ? -4.779 7.977 -14.145 1.00 86.75 89 LEU A O 1
ATOM 762 N N . ASN A 1 90 ? -3.785 9.883 -13.476 1.00 77.31 90 ASN A N 1
ATOM 763 C CA . ASN A 1 90 ? -4.981 10.733 -13.438 1.00 77.31 90 ASN A CA 1
ATOM 764 C C . ASN A 1 90 ? -6.133 10.144 -12.610 1.00 77.31 90 ASN A C 1
ATOM 766 O O . ASN A 1 90 ? -7.308 10.430 -12.838 1.00 77.31 90 ASN A O 1
ATOM 770 N N . LYS A 1 91 ? -5.807 9.321 -11.612 1.00 72.69 91 LYS A N 1
ATOM 771 C CA . LYS A 1 91 ? -6.779 8.913 -10.608 1.00 72.69 91 LYS A CA 1
ATOM 772 C C . LYS A 1 91 ? -6.834 10.047 -9.591 1.00 72.69 91 LYS A C 1
ATOM 774 O O . LYS A 1 91 ? -5.845 10.289 -8.906 1.00 72.69 91 LYS A O 1
ATOM 779 N N . ASN A 1 92 ? -7.981 10.715 -9.456 1.00 71.06 92 ASN A N 1
ATOM 780 C CA . ASN A 1 92 ? -8.244 11.739 -8.425 1.00 71.06 92 ASN A CA 1
ATOM 781 C C . ASN A 1 92 ? -8.336 11.138 -7.005 1.00 71.06 92 ASN A C 1
ATOM 783 O O . ASN A 1 92 ? -9.131 11.562 -6.172 1.00 71.06 92 ASN A O 1
ATOM 787 N N . ILE A 1 93 ? -7.542 10.106 -6.739 1.00 74.81 93 ILE A N 1
ATOM 788 C CA . ILE A 1 93 ? -7.513 9.344 -5.505 1.00 74.81 93 ILE A CA 1
ATOM 789 C C . ILE A 1 93 ? -6.165 9.641 -4.864 1.00 74.81 93 ILE A C 1
ATOM 791 O O . ILE A 1 93 ? -5.119 9.433 -5.470 1.00 74.81 93 ILE A O 1
ATOM 795 N N . ARG A 1 94 ? -6.176 10.115 -3.623 1.00 79.94 94 ARG A N 1
ATOM 796 C CA . ARG A 1 94 ? -4.969 10.276 -2.815 1.00 79.94 94 ARG A CA 1
ATOM 797 C C . ARG A 1 94 ? -5.181 9.515 -1.528 1.00 79.94 94 ARG A C 1
ATOM 799 O O . ARG A 1 94 ? -6.178 9.760 -0.859 1.00 79.94 94 ARG A O 1
ATOM 806 N N . THR A 1 95 ? -4.241 8.644 -1.184 1.00 85.25 95 THR A N 1
ATOM 807 C CA . THR A 1 95 ? -4.333 7.879 0.055 1.00 85.25 95 THR A CA 1
ATOM 808 C C . THR A 1 95 ? -3.523 8.512 1.171 1.00 85.25 95 THR A C 1
ATOM 810 O O . THR A 1 95 ? -2.383 8.948 0.945 1.00 85.25 95 THR A O 1
ATOM 813 N N . SER A 1 96 ? -4.085 8.551 2.378 1.00 88.44 96 SER A N 1
ATOM 814 C CA . SER A 1 96 ? -3.382 9.082 3.543 1.00 88.44 96 SER A CA 1
ATOM 815 C C . SER A 1 96 ? -2.276 8.140 4.026 1.00 88.44 96 SER A C 1
ATOM 817 O O . SER A 1 96 ? -2.323 6.919 3.855 1.00 88.44 96 SER A O 1
ATOM 819 N N . PHE A 1 97 ? -1.248 8.723 4.645 1.00 88.44 97 PHE A N 1
ATOM 820 C CA . PHE A 1 97 ? -0.132 7.959 5.199 1.00 88.44 97 PHE A CA 1
ATOM 821 C C . PHE A 1 97 ? -0.602 7.042 6.337 1.00 88.44 97 PHE A C 1
ATOM 823 O O . PHE A 1 97 ? -0.213 5.873 6.391 1.00 88.44 97 PHE A O 1
ATOM 830 N N . LYS A 1 98 ? -1.482 7.545 7.213 1.00 88.31 98 LYS A N 1
ATOM 831 C CA . LYS A 1 98 ? -2.079 6.760 8.298 1.00 88.31 98 LYS A CA 1
ATOM 832 C C . LYS A 1 98 ? -2.942 5.628 7.784 1.00 88.31 98 LYS A C 1
ATOM 834 O O . LYS A 1 98 ? -2.806 4.513 8.284 1.00 88.31 98 LYS A O 1
ATOM 839 N N . PHE A 1 99 ? -3.773 5.884 6.779 1.00 89.44 99 PHE A N 1
ATOM 840 C CA . PHE A 1 99 ? -4.575 4.843 6.157 1.00 89.44 99 PHE A CA 1
ATOM 841 C C . PHE A 1 99 ? -3.686 3.727 5.604 1.00 89.44 99 PHE A C 1
ATOM 843 O O . PHE A 1 99 ? -3.885 2.571 5.970 1.00 89.44 99 PHE A O 1
ATOM 850 N N . GLN A 1 100 ? -2.665 4.057 4.805 1.00 88.94 100 GLN A N 1
ATOM 851 C CA . GLN A 1 100 ? -1.805 3.035 4.205 1.00 88.94 100 GLN A CA 1
ATOM 852 C C . GLN A 1 100 ? -1.056 2.187 5.238 1.00 88.94 100 GLN A C 1
ATOM 854 O O . GLN A 1 100 ? -0.993 0.968 5.082 1.00 88.94 100 GLN A O 1
ATOM 859 N N . ILE A 1 101 ? -0.525 2.798 6.302 1.00 88.38 101 ILE A N 1
ATOM 860 C CA . ILE A 1 101 ? 0.133 2.041 7.374 1.00 88.38 101 ILE A CA 1
ATOM 861 C C . ILE A 1 101 ? -0.860 1.105 8.064 1.00 88.38 101 ILE A C 1
ATOM 863 O O . ILE A 1 101 ? -0.588 -0.084 8.217 1.00 88.38 101 ILE A O 1
ATOM 867 N N . LEU A 1 102 ? -2.018 1.614 8.490 1.00 87.88 102 LEU A N 1
ATOM 868 C CA . LEU A 1 102 ? -2.999 0.793 9.204 1.00 87.88 102 LEU A CA 1
ATOM 869 C C . LEU A 1 102 ? -3.542 -0.328 8.313 1.00 87.88 102 LEU A C 1
ATOM 871 O O . LEU A 1 102 ? -3.720 -1.453 8.776 1.00 87.88 102 LEU A O 1
ATOM 875 N N . TYR A 1 103 ? -3.726 -0.053 7.022 1.00 87.81 103 TYR A N 1
ATOM 876 C CA . TYR A 1 103 ? -4.092 -1.058 6.034 1.00 87.81 103 TYR A CA 1
ATOM 877 C C . TYR A 1 103 ? -3.001 -2.125 5.860 1.00 87.81 103 TYR A C 1
ATOM 879 O O . TYR A 1 103 ? -3.313 -3.314 5.800 1.00 87.81 103 TYR A O 1
ATOM 887 N N . PHE A 1 104 ? -1.723 -1.733 5.858 1.00 85.81 104 PHE A N 1
ATOM 888 C CA . PHE A 1 104 ? -0.599 -2.671 5.850 1.00 85.81 104 PHE A CA 1
ATOM 889 C C . PHE A 1 104 ? -0.625 -3.599 7.073 1.00 85.81 104 PHE A C 1
ATOM 891 O O . PHE A 1 104 ? -0.536 -4.818 6.912 1.00 85.81 104 PHE A O 1
ATOM 898 N N . PHE A 1 105 ? -0.828 -3.066 8.281 1.00 83.06 105 PHE A N 1
ATOM 899 C CA . PHE A 1 105 ? -0.968 -3.889 9.491 1.00 83.06 105 PHE A CA 1
ATOM 900 C C . PHE A 1 105 ? -2.191 -4.815 9.431 1.00 83.06 105 PHE A C 1
ATOM 902 O O . PHE A 1 105 ? -2.103 -5.979 9.825 1.00 83.06 105 PHE A O 1
ATOM 909 N N . TYR A 1 106 ? -3.316 -4.326 8.901 1.00 84.69 106 TYR A N 1
ATOM 910 C CA . TYR A 1 106 ? -4.543 -5.104 8.734 1.00 84.69 106 TYR A CA 1
ATOM 911 C C . TYR A 1 106 ? -4.354 -6.309 7.804 1.00 84.69 106 TYR A C 1
ATOM 913 O O . TYR A 1 106 ? -4.696 -7.432 8.179 1.00 84.69 106 TYR A O 1
ATOM 921 N N . ILE A 1 107 ? -3.788 -6.099 6.610 1.00 82.19 107 ILE A N 1
ATOM 922 C CA . ILE A 1 107 ? -3.614 -7.158 5.602 1.00 82.19 107 ILE A CA 1
ATOM 923 C C . ILE A 1 107 ? -2.628 -8.223 6.072 1.00 82.19 107 ILE A C 1
ATOM 925 O O . ILE A 1 107 ? -2.893 -9.415 5.915 1.00 82.19 107 ILE A O 1
ATOM 929 N N . ASN A 1 108 ? -1.531 -7.800 6.699 1.00 76.31 108 ASN A N 1
ATOM 930 C CA . ASN A 1 108 ? -0.511 -8.717 7.195 1.00 76.31 108 ASN A CA 1
ATOM 931 C C . ASN A 1 108 ? -0.846 -9.320 8.570 1.00 76.31 108 ASN A C 1
ATOM 933 O O . ASN A 1 108 ? -0.083 -10.128 9.087 1.00 76.31 108 ASN A O 1
ATOM 937 N N . LYS A 1 109 ? -1.988 -8.948 9.170 1.00 76.75 109 LYS A N 1
ATOM 938 C CA . LYS A 1 109 ? -2.421 -9.400 10.504 1.00 76.75 109 LYS A CA 1
ATOM 939 C C . LYS A 1 109 ? -1.357 -9.171 11.589 1.00 76.75 109 LYS A C 1
ATOM 941 O O . LYS A 1 109 ? -1.241 -9.955 12.530 1.00 76.75 109 LYS A O 1
ATOM 946 N N . PHE A 1 110 ? -0.592 -8.089 11.471 1.00 73.94 110 PHE A N 1
ATOM 947 C CA . PHE A 1 110 ? 0.456 -7.744 12.425 1.00 73.94 110 PHE A CA 1
ATOM 948 C C . PHE A 1 110 ? -0.137 -7.017 13.639 1.00 73.94 110 P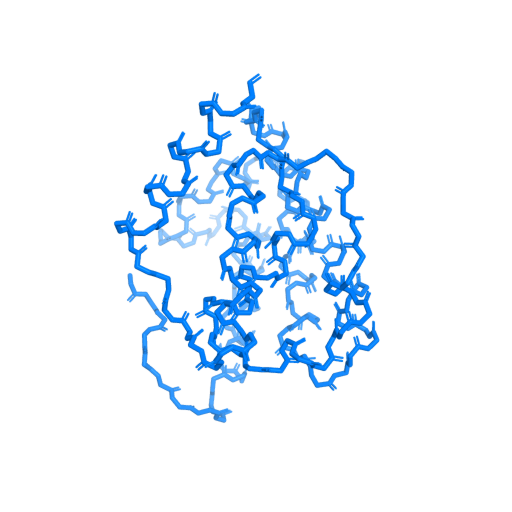HE A C 1
ATOM 950 O O . PHE A 1 110 ? -0.670 -5.911 13.536 1.00 73.94 110 PHE A O 1
ATOM 957 N N . TYR A 1 111 ? -0.005 -7.624 14.819 1.00 67.75 111 TYR A N 1
ATOM 958 C CA . TYR A 1 111 ? -0.497 -7.069 16.089 1.00 67.75 111 TYR A CA 1
ATOM 959 C C . TYR A 1 111 ? 0.436 -6.019 16.703 1.00 67.75 111 TYR A C 1
ATOM 961 O O . TYR A 1 111 ? 0.068 -5.325 17.655 1.00 67.75 111 TYR A O 1
ATOM 969 N N . GLU A 1 112 ? 1.626 -5.856 16.126 1.00 71.31 112 GLU A N 1
ATOM 970 C CA . GLU A 1 112 ? 2.635 -4.896 16.563 1.00 71.31 112 GLU A CA 1
ATOM 971 C C . GLU A 1 112 ? 2.231 -3.440 16.342 1.00 71.31 112 GLU A C 1
ATOM 973 O O . GLU A 1 112 ? 2.916 -2.550 16.832 1.00 71.31 112 GLU A O 1
ATOM 978 N N . ILE A 1 113 ? 1.095 -3.159 15.693 1.00 74.19 113 ILE A N 1
ATOM 979 C CA . ILE A 1 113 ? 0.564 -1.795 15.581 1.00 74.19 113 ILE A CA 1
ATOM 980 C C . ILE A 1 113 ? 0.445 -1.115 16.957 1.00 74.19 113 ILE A C 1
ATOM 982 O O . ILE A 1 113 ? 0.703 0.079 17.082 1.00 74.19 113 ILE A O 1
ATOM 986 N N . LYS A 1 114 ? 0.183 -1.879 18.030 1.00 74.56 114 LYS A N 1
ATOM 987 C CA . LYS A 1 114 ? 0.183 -1.372 19.416 1.00 74.56 114 LYS A CA 1
ATOM 988 C C . LYS A 1 114 ? 1.514 -0.755 19.850 1.00 74.56 114 LYS A C 1
ATOM 990 O O . LYS A 1 114 ? 1.514 0.065 20.762 1.00 74.56 114 LYS A O 1
ATOM 995 N N . ASN A 1 115 ? 2.622 -1.110 19.205 1.00 77.12 115 ASN A N 1
ATOM 996 C CA . ASN A 1 115 ? 3.942 -0.534 19.446 1.00 77.12 115 ASN A CA 1
ATOM 997 C C . ASN A 1 115 ? 4.097 0.877 18.855 1.00 77.12 115 ASN A C 1
ATOM 999 O O . ASN A 1 115 ? 5.086 1.543 19.145 1.00 77.12 115 ASN A O 1
ATOM 1003 N N . TYR A 1 116 ? 3.122 1.343 18.067 1.00 78.19 116 TYR A N 1
ATOM 1004 C CA . TYR A 1 116 ? 3.106 2.640 17.391 1.00 78.19 116 TYR A CA 1
ATOM 1005 C C . TYR A 1 116 ? 2.013 3.570 17.960 1.00 78.19 116 TYR A C 1
ATOM 1007 O O . TYR A 1 116 ? 1.366 4.308 17.213 1.00 78.19 116 TYR A O 1
ATOM 1015 N N . LYS A 1 117 ? 1.776 3.553 19.286 1.00 74.56 117 LYS A N 1
ATOM 1016 C CA . LYS A 1 117 ? 0.699 4.338 19.938 1.00 74.56 117 LYS A CA 1
ATOM 1017 C C . LYS A 1 117 ? 0.740 5.824 19.587 1.00 74.56 117 LYS A C 1
ATOM 1019 O O . LYS A 1 117 ? -0.286 6.394 19.239 1.00 74.56 117 LYS A O 1
ATOM 1024 N N . GLU A 1 118 ? 1.919 6.440 19.618 1.00 77.25 118 GLU A N 1
ATOM 1025 C CA . GLU A 1 118 ? 2.074 7.869 19.312 1.00 77.25 118 GLU A CA 1
ATOM 1026 C C . GLU A 1 118 ? 1.633 8.229 17.891 1.00 77.25 118 GLU A C 1
ATOM 1028 O O . GLU A 1 118 ? 1.096 9.309 17.651 1.00 77.25 118 GLU A O 1
ATOM 1033 N N . PHE A 1 119 ? 1.847 7.325 16.936 1.00 81.69 119 PHE A N 1
ATOM 1034 C CA . PHE A 1 119 ? 1.392 7.498 15.563 1.00 81.69 119 PHE A CA 1
ATOM 1035 C C . PHE A 1 119 ? -0.128 7.335 15.452 1.00 81.69 119 PHE A C 1
ATOM 1037 O O . PHE A 1 119 ? -0.799 8.144 14.810 1.00 81.69 119 PHE A O 1
ATOM 1044 N N . ILE A 1 120 ? -0.679 6.320 16.120 1.00 78.12 120 ILE A N 1
ATOM 1045 C CA . ILE A 1 120 ? -2.117 6.032 16.142 1.00 78.12 120 ILE A CA 1
ATOM 1046 C C . ILE A 1 120 ? -2.914 7.208 16.710 1.00 78.12 120 ILE A C 1
ATOM 1048 O O . ILE A 1 120 ? -3.952 7.569 16.149 1.00 78.12 120 ILE A O 1
ATOM 1052 N N . SER A 1 121 ? -2.424 7.820 17.786 1.00 76.06 121 SER A N 1
ATOM 1053 C CA . SER A 1 121 ? -3.120 8.900 18.488 1.00 76.06 121 SER A CA 1
ATOM 1054 C C . SER A 1 121 ? -3.127 10.226 17.724 1.00 76.06 121 SER A C 1
ATOM 1056 O O . SER A 1 121 ? -3.944 11.093 18.025 1.00 76.06 121 SER A O 1
ATOM 1058 N N . LYS A 1 122 ? -2.254 10.413 16.724 1.00 77.25 122 LYS A N 1
ATOM 1059 C CA . LYS A 1 122 ? -2.186 11.674 15.971 1.00 77.25 122 LYS A CA 1
ATOM 1060 C C . LYS A 1 122 ? -3.399 11.828 15.044 1.00 77.25 122 LYS A C 1
ATOM 1062 O O . LYS A 1 122 ? -3.630 10.948 14.206 1.00 77.25 122 LYS A O 1
ATOM 1067 N N . PRO A 1 123 ? -4.172 12.923 15.148 1.00 67.62 123 PRO A N 1
ATOM 1068 C CA . PRO A 1 123 ? -5.237 13.209 14.196 1.00 67.62 123 PRO A CA 1
ATOM 1069 C C . PRO A 1 123 ? -4.631 13.535 12.826 1.00 67.62 123 PRO A C 1
ATOM 1071 O O . PRO A 1 123 ? -3.628 14.242 12.731 1.00 67.62 123 PRO A O 1
ATOM 1074 N N . GLU A 1 124 ? -5.238 13.032 11.753 1.00 69.31 124 GLU A N 1
ATOM 1075 C CA . GLU A 1 124 ? -4.868 13.405 10.386 1.00 69.31 124 GLU A CA 1
ATOM 1076 C C . GLU A 1 124 ? -5.863 14.444 9.856 1.00 69.31 124 GLU A C 1
ATOM 1078 O O . GLU A 1 124 ? -7.079 14.285 9.974 1.00 69.31 124 GLU A O 1
ATOM 1083 N N . LYS A 1 125 ? -5.345 15.528 9.269 1.00 61.03 125 LYS A N 1
ATOM 1084 C CA . LYS A 1 125 ? -6.169 16.545 8.606 1.00 61.03 125 LYS A CA 1
ATOM 1085 C C . LYS A 1 125 ? -6.484 16.081 7.180 1.00 61.03 125 LYS A C 1
ATOM 1087 O O . LYS A 1 125 ? -5.559 15.744 6.449 1.00 61.03 125 LYS A O 1
ATOM 1092 N N . LYS A 1 126 ? -7.761 16.163 6.778 1.00 64.81 126 LYS A N 1
ATOM 1093 C CA . LYS A 1 126 ? -8.283 15.845 5.429 1.00 64.81 126 LYS A CA 1
ATOM 1094 C C . LYS A 1 126 ? -8.084 14.382 5.007 1.00 64.81 126 LYS A C 1
ATOM 1096 O O . LYS A 1 126 ? -7.204 14.069 4.213 1.00 64.81 126 LYS A O 1
ATOM 1101 N N . ILE A 1 127 ? -8.957 13.516 5.508 1.00 71.50 127 ILE A N 1
ATOM 1102 C CA . ILE A 1 127 ? -9.046 12.106 5.121 1.00 71.50 127 ILE A CA 1
ATOM 1103 C C . ILE A 1 127 ? -10.370 11.900 4.373 1.00 71.50 127 ILE A C 1
ATOM 1105 O O . ILE A 1 127 ? -11.387 12.505 4.736 1.00 71.50 127 ILE A O 1
ATOM 1109 N N . ASP A 1 128 ? -10.364 11.076 3.324 1.00 83.88 128 ASP A N 1
ATOM 1110 C CA . ASP A 1 128 ? -11.604 10.667 2.660 1.00 83.88 128 ASP A CA 1
ATOM 1111 C C . ASP A 1 128 ? -12.536 9.933 3.644 1.00 83.88 128 ASP A C 1
ATOM 1113 O O . ASP A 1 128 ? -12.086 9.321 4.615 1.00 83.88 128 ASP A O 1
ATOM 1117 N N . THR A 1 129 ? -13.849 9.969 3.412 1.00 87.31 129 THR A N 1
ATOM 1118 C CA . THR A 1 129 ? -14.811 9.278 4.288 1.00 87.31 129 THR A CA 1
ATOM 1119 C C . THR A 1 129 ? -14.493 7.781 4.396 1.00 87.31 129 THR A C 1
ATOM 1121 O O . THR A 1 129 ? -14.559 7.219 5.489 1.00 87.31 129 THR A O 1
ATOM 1124 N N . THR A 1 130 ? -14.077 7.151 3.296 1.00 88.75 130 THR A N 1
ATOM 1125 C CA . THR A 1 130 ? -13.732 5.722 3.225 1.00 88.75 130 THR A CA 1
ATOM 1126 C C . THR A 1 130 ? -12.554 5.376 4.125 1.00 88.75 130 THR A C 1
ATOM 1128 O O . THR A 1 130 ? -12.605 4.411 4.896 1.00 88.75 130 THR A O 1
ATOM 1131 N N . GLU A 1 131 ? -11.501 6.187 4.050 1.00 89.75 131 GLU A N 1
ATOM 1132 C CA . GLU A 1 131 ? -10.299 6.031 4.861 1.00 89.75 131 GLU A CA 1
ATOM 1133 C C . GLU A 1 131 ? -10.598 6.313 6.338 1.00 89.75 131 GLU A C 1
ATOM 1135 O O . GLU A 1 131 ? -10.215 5.525 7.199 1.00 89.75 131 GLU A O 1
ATOM 1140 N N . SER A 1 132 ? -11.351 7.377 6.639 1.00 89.44 132 SER A N 1
ATOM 1141 C CA . SER A 1 132 ? -11.729 7.740 8.011 1.00 89.44 132 SER A CA 1
ATOM 1142 C C . SER A 1 132 ? -12.508 6.619 8.697 1.00 89.44 132 SER A C 1
ATOM 1144 O O . SER A 1 132 ? -12.168 6.217 9.809 1.00 89.44 132 SER A O 1
ATOM 1146 N N . VAL A 1 133 ? -13.517 6.069 8.014 1.00 90.75 133 VAL A N 1
ATOM 1147 C CA . VAL A 1 133 ? -14.332 4.957 8.524 1.00 90.75 133 VAL A CA 1
ATOM 1148 C C . VAL A 1 133 ? -13.479 3.708 8.739 1.00 90.75 133 VAL A C 1
ATOM 1150 O O . VAL A 1 133 ? -13.618 3.035 9.761 1.00 90.75 133 VAL A O 1
ATOM 1153 N N . PHE A 1 134 ? -12.564 3.400 7.813 1.00 91.12 134 PHE A N 1
ATOM 1154 C CA . PHE A 1 134 ? -11.644 2.277 7.991 1.00 91.12 134 PHE A CA 1
ATOM 1155 C C . PHE A 1 134 ? -10.761 2.461 9.228 1.00 91.12 134 PHE A C 1
ATOM 1157 O O . PHE A 1 134 ? -10.680 1.551 10.052 1.00 91.12 134 PHE A O 1
ATOM 1164 N N . ILE A 1 135 ? -10.129 3.629 9.372 1.00 89.31 135 ILE A N 1
ATOM 1165 C CA . ILE A 1 135 ? -9.236 3.940 10.493 1.00 89.31 135 ILE A CA 1
ATOM 1166 C C . ILE A 1 135 ? -9.990 3.807 11.819 1.00 89.31 135 ILE A C 1
ATOM 1168 O O . ILE A 1 135 ? -9.501 3.139 12.727 1.00 89.31 135 ILE A O 1
ATOM 1172 N N . GLU A 1 136 ? -11.185 4.388 11.926 1.00 88.94 136 GLU A N 1
ATOM 1173 C CA . GLU A 1 136 ? -12.002 4.330 13.143 1.00 88.94 136 GLU A CA 1
ATOM 1174 C C . GLU A 1 136 ? -12.312 2.882 13.552 1.00 88.94 136 GLU A C 1
ATOM 1176 O O . GLU A 1 136 ? -12.049 2.471 14.687 1.00 88.94 136 GLU A O 1
ATOM 1181 N N . ILE A 1 137 ? -12.819 2.081 12.611 1.00 89.69 137 ILE A N 1
ATOM 1182 C CA . ILE A 1 137 ? -13.176 0.684 12.876 1.00 89.69 137 ILE A CA 1
ATOM 1183 C C . ILE A 1 137 ? -11.934 -0.130 13.227 1.00 89.69 137 ILE A C 1
ATOM 1185 O O . ILE A 1 137 ? -11.969 -0.917 14.176 1.00 89.69 137 ILE A O 1
ATOM 1189 N N . PHE A 1 138 ? -10.848 0.039 12.471 1.00 87.94 138 PHE A N 1
ATOM 1190 C CA . PHE A 1 138 ? -9.618 -0.711 12.683 1.00 87.94 138 PHE A CA 1
ATOM 1191 C C . PHE A 1 138 ? -9.035 -0.429 14.066 1.00 87.94 138 PHE A C 1
ATOM 1193 O O . PHE A 1 138 ? -8.772 -1.369 14.811 1.00 87.94 138 PHE A O 1
ATOM 1200 N N . LEU A 1 139 ? -8.921 0.840 14.465 1.00 85.62 139 LEU A N 1
ATOM 1201 C CA . LEU A 1 139 ? -8.385 1.204 15.777 1.00 85.62 139 LEU A CA 1
ATOM 1202 C C . LEU A 1 139 ? -9.252 0.671 16.928 1.00 85.62 139 LEU A C 1
ATOM 1204 O O . LEU A 1 139 ? -8.710 0.109 17.882 1.00 85.62 139 LEU A O 1
ATOM 1208 N N . LYS A 1 140 ? -10.586 0.746 16.805 1.00 85.44 140 LYS A N 1
ATOM 1209 C CA . LYS A 1 140 ? -11.524 0.167 17.786 1.00 85.44 140 LYS A CA 1
ATOM 1210 C C . LYS A 1 140 ? -11.423 -1.358 17.871 1.00 85.44 140 LYS A C 1
ATOM 1212 O O . LYS A 1 140 ? -11.601 -1.950 18.932 1.00 85.44 140 LYS A O 1
ATOM 1217 N N . LYS A 1 141 ? -11.169 -2.032 16.752 1.00 84.00 141 LYS A N 1
ATOM 1218 C CA . LYS A 1 141 ? -10.997 -3.490 16.712 1.00 84.00 141 LYS A CA 1
ATOM 1219 C C . LYS A 1 141 ? -9.635 -3.907 17.272 1.00 84.00 141 LYS A C 1
ATOM 1221 O O . LYS A 1 141 ? -9.580 -4.848 18.063 1.00 84.00 141 LYS A O 1
ATOM 1226 N N . CYS A 1 142 ? -8.574 -3.159 16.973 1.00 78.44 142 CYS A N 1
ATOM 1227 C CA . CYS A 1 142 ? -7.240 -3.356 17.540 1.00 78.44 142 CYS A CA 1
ATOM 1228 C C . CYS A 1 142 ? -7.215 -3.222 19.066 1.00 78.44 142 CYS A C 1
ATOM 1230 O O . CYS A 1 142 ? -6.536 -4.014 19.723 1.00 78.44 142 CYS A O 1
ATOM 1232 N N . SER A 1 143 ? -7.961 -2.276 19.651 1.00 73.38 143 SER A N 1
ATOM 1233 C CA . SER A 1 143 ? -8.078 -2.174 21.115 1.00 73.38 143 SER A CA 1
ATOM 1234 C C . SER A 1 143 ? -8.752 -3.398 21.743 1.00 73.38 143 SER A C 1
ATOM 1236 O O . SER A 1 143 ? -8.490 -3.708 22.899 1.00 73.38 143 SER A O 1
ATOM 1238 N N . LEU A 1 144 ? -9.571 -4.119 20.972 1.00 73.06 144 LEU A N 1
ATOM 1239 C CA . LEU A 1 144 ? -10.290 -5.326 21.388 1.00 73.06 144 LEU A CA 1
ATOM 1240 C C . LEU A 1 144 ? -9.590 -6.635 20.972 1.00 73.06 144 LEU A C 1
ATOM 1242 O O . LEU A 1 144 ? -10.173 -7.701 21.130 1.00 73.06 144 LEU A O 1
ATOM 1246 N N . ASN A 1 145 ? -8.372 -6.580 20.413 1.00 70.62 145 ASN A N 1
ATOM 1247 C CA . ASN A 1 145 ? -7.660 -7.733 19.826 1.00 70.62 145 ASN A CA 1
ATOM 1248 C C . ASN A 1 145 ? -8.417 -8.458 18.694 1.00 70.62 145 ASN A C 1
ATOM 1250 O O . ASN A 1 145 ? -8.129 -9.613 18.388 1.00 70.62 145 ASN A O 1
ATOM 1254 N N . ILE A 1 146 ? -9.362 -7.789 18.031 1.00 69.50 146 ILE A N 1
ATOM 1255 C CA . ILE A 1 146 ? -10.112 -8.360 16.909 1.00 69.50 146 ILE A CA 1
ATOM 1256 C C . ILE A 1 146 ? -9.451 -7.912 15.605 1.00 69.50 146 ILE A C 1
ATOM 1258 O O . ILE A 1 146 ? -9.237 -6.724 15.391 1.00 69.50 146 ILE A O 1
ATOM 1262 N N . THR A 1 147 ? -9.169 -8.848 14.700 1.00 66.31 147 THR A N 1
ATOM 1263 C CA . THR A 1 147 ? -8.476 -8.539 13.434 1.00 66.31 147 THR A CA 1
ATOM 1264 C C . THR A 1 147 ? -9.392 -8.374 12.244 1.00 66.31 147 THR A C 1
ATOM 1266 O O . THR A 1 147 ? -9.038 -7.684 11.296 1.00 66.31 147 THR A O 1
ATOM 1269 N N . LYS A 1 148 ? -10.566 -9.009 12.255 1.00 80.12 148 LYS A N 1
ATOM 1270 C CA . LYS A 1 148 ? -11.445 -9.035 11.089 1.00 80.12 148 LYS A CA 1
ATOM 1271 C C . LYS A 1 148 ? -12.489 -7.934 11.172 1.00 80.12 148 LYS A C 1
ATOM 1273 O O . LYS A 1 148 ? -13.317 -7.897 12.086 1.00 80.12 148 LYS A O 1
ATOM 1278 N N . ILE A 1 149 ? -12.488 -7.077 10.160 1.00 84.19 149 ILE A N 1
ATOM 1279 C CA . ILE A 1 149 ? -13.576 -6.137 9.928 1.00 84.19 149 ILE A CA 1
ATOM 1280 C C . ILE A 1 149 ? -14.647 -6.869 9.113 1.00 84.19 149 ILE A C 1
ATOM 1282 O O . ILE A 1 149 ? -14.376 -7.411 8.041 1.00 84.19 149 ILE A O 1
ATOM 1286 N N . SER A 1 150 ? -15.874 -6.931 9.636 1.00 87.62 150 SER A N 1
ATOM 1287 C CA . SER A 1 150 ? -17.010 -7.466 8.879 1.00 87.62 150 SER A CA 1
ATOM 1288 C C . SER A 1 150 ? -17.327 -6.532 7.713 1.00 87.62 150 SER A C 1
ATOM 1290 O O . SER A 1 150 ? -17.458 -5.326 7.915 1.00 87.62 150 SER A O 1
ATOM 1292 N N . LYS A 1 151 ? -17.500 -7.092 6.508 1.00 88.38 151 LYS A N 1
ATOM 1293 C CA . LYS A 1 151 ? -17.881 -6.322 5.312 1.00 88.38 151 LYS A CA 1
ATOM 1294 C C . LYS A 1 151 ? -19.187 -5.559 5.533 1.00 88.38 151 LYS A C 1
ATOM 1296 O O . LYS A 1 151 ? -19.260 -4.383 5.208 1.00 88.38 151 LYS A O 1
ATOM 1301 N N . VAL A 1 152 ? -20.179 -6.211 6.143 1.00 91.62 152 VAL A N 1
ATOM 1302 C CA . VAL A 1 152 ? -21.483 -5.603 6.449 1.00 91.62 152 VAL A CA 1
ATOM 1303 C C . VAL A 1 152 ? -21.319 -4.445 7.432 1.00 91.62 152 VAL A C 1
ATOM 1305 O O . VAL A 1 152 ? -21.836 -3.360 7.199 1.00 91.62 152 VAL A O 1
ATOM 1308 N N . HIS A 1 153 ? -20.535 -4.641 8.496 1.00 90.06 153 HIS A N 1
ATOM 1309 C CA . HIS A 1 153 ? -20.273 -3.585 9.476 1.00 90.06 153 HIS A CA 1
ATOM 1310 C C . HIS A 1 153 ? -19.522 -2.395 8.863 1.00 90.06 153 HIS A C 1
ATOM 1312 O O . HIS A 1 153 ? -19.840 -1.244 9.164 1.00 90.06 153 HIS A O 1
ATOM 1318 N N . TYR A 1 154 ? -18.549 -2.672 7.992 1.00 91.38 154 TYR A N 1
ATOM 1319 C CA . TYR A 1 154 ? -17.801 -1.649 7.273 1.00 91.38 154 TYR A CA 1
ATOM 1320 C C . TYR A 1 154 ? -18.713 -0.836 6.355 1.00 91.38 154 TYR A C 1
ATOM 1322 O O . TYR A 1 154 ? -18.741 0.385 6.463 1.00 91.38 154 TYR A O 1
ATOM 1330 N N . LEU A 1 155 ? -19.516 -1.507 5.523 1.00 92.19 155 LEU A N 1
ATOM 1331 C CA . LEU A 1 155 ? -20.478 -0.862 4.627 1.00 92.19 155 LEU A CA 1
ATOM 1332 C C . LEU A 1 155 ? -21.497 -0.021 5.396 1.00 92.19 155 LEU A C 1
ATOM 1334 O O . LEU A 1 155 ? -21.730 1.129 5.042 1.00 92.19 155 LEU A O 1
ATOM 1338 N N . PHE A 1 156 ? -22.052 -0.552 6.486 1.00 93.00 156 PHE A N 1
ATOM 1339 C CA . PHE A 1 156 ? -22.985 0.192 7.329 1.00 93.00 156 PHE A CA 1
ATOM 1340 C C . PHE A 1 156 ? -22.348 1.463 7.909 1.00 93.00 156 PHE A C 1
ATOM 1342 O O . PHE A 1 156 ? -22.933 2.544 7.865 1.00 93.00 156 PHE A O 1
ATOM 1349 N N . SER A 1 157 ? -21.120 1.350 8.417 1.00 92.19 157 SER A N 1
ATOM 1350 C CA . SER A 1 157 ? -20.378 2.493 8.960 1.00 92.19 157 SER A CA 1
ATOM 1351 C C . SER A 1 157 ? -20.023 3.511 7.876 1.00 92.19 157 SER A C 1
ATOM 1353 O O . SER A 1 157 ? -20.062 4.711 8.136 1.00 92.19 157 SER A O 1
ATOM 1355 N N . LEU A 1 158 ? -19.736 3.044 6.657 1.00 92.56 158 LEU A N 1
ATOM 1356 C CA . LEU A 1 158 ? -19.457 3.893 5.504 1.00 92.56 158 LEU A CA 1
ATOM 1357 C C . LEU A 1 158 ? -20.689 4.709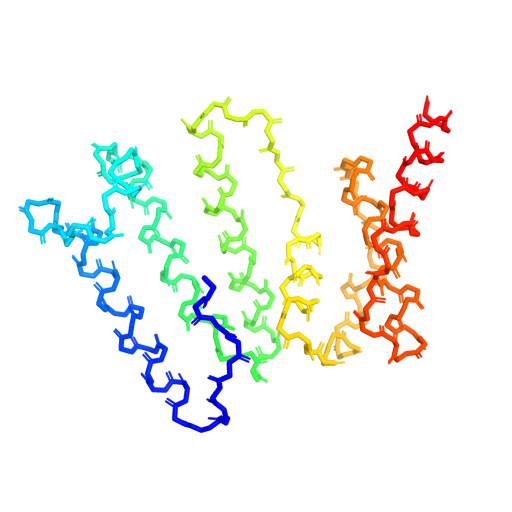 5.113 1.00 92.56 158 LEU A C 1
ATOM 1359 O O . LEU A 1 158 ? -20.595 5.928 5.009 1.00 92.56 158 LEU A O 1
ATOM 1363 N N . ILE A 1 159 ? -21.849 4.059 4.984 1.00 91.56 159 ILE A N 1
ATOM 1364 C CA . ILE A 1 159 ? -23.130 4.723 4.700 1.00 91.56 159 ILE A CA 1
ATOM 1365 C C . ILE A 1 159 ? -23.428 5.771 5.776 1.00 91.56 159 ILE A C 1
ATOM 1367 O O . ILE A 1 159 ? -23.706 6.925 5.463 1.00 91.56 159 ILE A O 1
ATOM 1371 N N . LYS A 1 160 ? -23.286 5.406 7.056 1.00 90.88 160 LYS A N 1
ATOM 1372 C CA . LYS A 1 160 ? -23.486 6.339 8.173 1.00 90.88 160 LYS A CA 1
ATOM 1373 C C . LYS A 1 160 ? -22.521 7.528 8.122 1.00 90.88 160 LYS A C 1
ATOM 1375 O O . LYS A 1 160 ? -22.916 8.640 8.454 1.00 90.88 160 LYS A O 1
ATOM 1380 N N . GLY A 1 161 ? -21.265 7.300 7.743 1.00 86.56 161 GLY A N 1
ATOM 1381 C CA . GLY A 1 161 ? -20.259 8.351 7.592 1.00 86.56 161 GLY A CA 1
ATOM 1382 C C . GLY A 1 161 ? -20.552 9.298 6.427 1.00 86.56 161 GLY A C 1
ATOM 1383 O O . GLY A 1 161 ? -20.302 10.492 6.552 1.00 86.56 161 GLY A O 1
ATOM 1384 N N . LEU A 1 162 ? -21.110 8.781 5.328 1.00 87.19 162 LEU A N 1
ATOM 1385 C CA . LEU A 1 162 ? -21.504 9.575 4.162 1.00 87.19 162 LEU A CA 1
ATOM 1386 C C . LEU A 1 162 ? -22.739 10.440 4.433 1.00 87.19 162 LEU A C 1
ATOM 1388 O O . LEU A 1 162 ? -22.762 11.578 3.996 1.00 87.19 162 LEU A O 1
ATOM 1392 N N . ILE A 1 163 ? -23.719 9.936 5.189 1.00 87.38 163 ILE A N 1
ATOM 1393 C CA . ILE A 1 163 ? -24.943 10.684 5.546 1.00 87.38 163 ILE A CA 1
ATOM 1394 C C . ILE A 1 163 ? -24.662 11.835 6.529 1.00 87.38 163 ILE A C 1
ATOM 1396 O O . ILE A 1 163 ? -25.412 12.799 6.591 1.00 87.38 163 ILE A O 1
ATOM 1400 N N . LYS A 1 164 ? -23.604 11.728 7.341 1.00 74.25 164 LYS A N 1
ATOM 1401 C CA . LYS A 1 164 ? -23.239 12.741 8.348 1.00 74.25 164 LYS A CA 1
ATOM 1402 C C . LYS A 1 164 ? -22.477 13.951 7.789 1.00 74.25 164 LYS A C 1
ATOM 1404 O O . LYS A 1 164 ? -22.236 14.882 8.555 1.00 74.25 164 LYS A O 1
ATOM 1409 N N . LYS A 1 165 ? -22.018 13.891 6.538 1.00 58.12 165 LYS A N 1
ATOM 1410 C CA . LYS A 1 165 ? -21.338 14.991 5.842 1.00 58.12 165 LYS A CA 1
ATOM 1411 C C . LYS A 1 165 ? -22.347 15.808 5.055 1.00 58.12 165 LYS A C 1
ATOM 1413 O O . LYS A 1 165 ? -22.119 17.031 4.981 1.00 58.12 165 LYS A O 1
#